Protein AF-A0A0B6YZM1-F1 (afdb_monomer_lite)

Sequence (73 aa):
DKQSAAEGDAWVMSFRYAEDRLLYGGCRRRCLSILKTLRDRHLDIPGQPILNYHMKTLLLYECEKHPREIEWE

Secondary structure (DSSP, 8-state):
--SHHHHSSPPPP--HHHHHHHT-STTHHHHHHHHHHHHHHH---TT--S-HHHHHHHHHHHHHHS-SGGGG-

Foldseek 3Di:
DPPVVVVVVDDDDDPPPVLVVLQPAACSVVQLVVLVVCCVVPVPDPVCPDDSVNSSVVSSVVCVVVVDRVVRD

pLDDT: mean 91.36, std 12.38, range [42.91, 98.25]

InterPro domains:
  IPR046906 Mab-2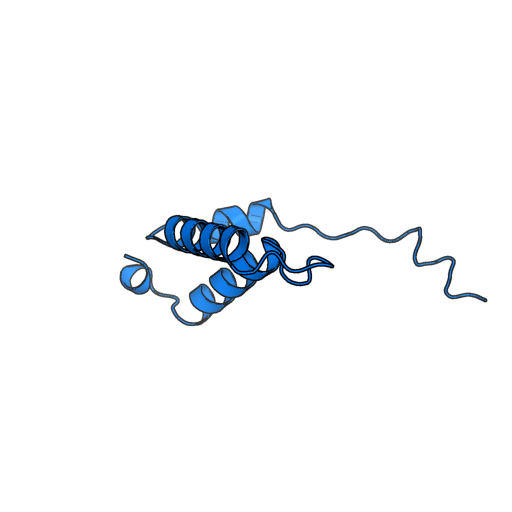1-like, HhH/H2TH-like domain [PF20266] (27-72)

Organism: NCBI:txid1028688

Radius of gyration: 16.4 Å; chains: 1; bounding box: 50×19×36 Å

Structure (mmCIF, N/CA/C/O backbone):
data_AF-A0A0B6YZM1-F1
#
_entry.id   AF-A0A0B6YZM1-F1
#
loop_
_atom_site.group_PDB
_atom_site.id
_atom_site.type_symbol
_atom_site.label_atom_id
_atom_site.label_alt_id
_atom_site.label_comp_id
_atom_site.label_asym_id
_atom_site.label_entity_id
_atom_site.label_seq_id
_atom_site.pdbx_PDB_ins_code
_atom_site.Cartn_x
_atom_site.Cartn_y
_atom_site.Cartn_z
_atom_site.occupancy
_atom_site.B_iso_or_equiv
_atom_site.auth_seq_id
_atom_site.auth_comp_id
_atom_site.auth_asym_id
_atom_site.auth_atom_id
_atom_site.pdbx_PDB_model_num
ATOM 1 N N . ASP A 1 1 ? 35.619 7.439 -13.142 1.00 42.91 1 ASP A N 1
ATOM 2 C CA . ASP A 1 1 ? 35.005 6.101 -12.995 1.00 42.91 1 ASP A CA 1
ATOM 3 C C . ASP A 1 1 ? 35.188 5.479 -11.610 1.00 42.91 1 ASP A C 1
ATOM 5 O O . ASP A 1 1 ? 35.915 4.511 -11.453 1.00 42.91 1 ASP A O 1
ATOM 9 N N . LYS A 1 2 ? 34.530 6.029 -10.578 1.00 50.91 2 LYS A N 1
ATOM 10 C CA . LYS A 1 2 ? 34.444 5.413 -9.230 1.00 50.91 2 LYS A CA 1
ATOM 11 C C . LYS A 1 2 ? 33.013 5.042 -8.820 1.00 50.91 2 LYS A C 1
ATOM 13 O O . LYS A 1 2 ? 32.822 4.442 -7.772 1.00 50.91 2 LYS A O 1
ATOM 18 N N . GLN A 1 3 ? 32.020 5.411 -9.629 1.00 53.66 3 GLN A N 1
ATOM 19 C CA . GLN A 1 3 ? 30.603 5.327 -9.271 1.00 53.66 3 GLN A CA 1
ATOM 20 C C . GLN A 1 3 ? 29.981 3.974 -9.657 1.00 53.66 3 GLN A C 1
ATOM 22 O O . GLN A 1 3 ? 29.159 3.457 -8.913 1.00 53.66 3 GLN A O 1
ATOM 27 N N . SER A 1 4 ? 30.467 3.333 -10.728 1.00 56.16 4 SER A N 1
ATOM 28 C CA . SER A 1 4 ? 29.951 2.036 -11.200 1.00 56.16 4 SER A CA 1
ATOM 29 C C . SER A 1 4 ? 30.239 0.842 -10.288 1.00 56.16 4 SER A C 1
ATOM 31 O O . SER A 1 4 ? 29.577 -0.178 -10.424 1.00 56.16 4 SER A O 1
ATOM 33 N N . ALA A 1 5 ? 31.204 0.929 -9.367 1.00 56.38 5 ALA A N 1
ATOM 34 C CA . ALA A 1 5 ? 31.512 -0.191 -8.472 1.00 56.38 5 ALA A CA 1
ATOM 35 C C . ALA A 1 5 ? 30.461 -0.364 -7.358 1.00 56.38 5 ALA A C 1
ATOM 37 O O . ALA A 1 5 ? 30.227 -1.476 -6.910 1.00 56.38 5 ALA A O 1
ATOM 38 N N . ALA A 1 6 ? 29.803 0.720 -6.930 1.00 62.41 6 ALA A N 1
ATOM 39 C CA . ALA A 1 6 ? 28.875 0.689 -5.798 1.00 62.41 6 ALA A CA 1
ATOM 40 C C . ALA A 1 6 ? 27.459 0.204 -6.163 1.00 62.41 6 ALA A C 1
ATOM 42 O O . ALA A 1 6 ? 26.718 -0.227 -5.284 1.00 62.41 6 ALA A O 1
ATOM 43 N N . GLU A 1 7 ? 27.070 0.274 -7.439 1.00 64.00 7 GLU A N 1
ATOM 44 C CA . GLU A 1 7 ? 25.724 -0.120 -7.885 1.00 64.00 7 GLU A CA 1
ATOM 45 C C . GLU A 1 7 ? 25.517 -1.643 -7.866 1.00 64.00 7 GLU A C 1
ATOM 47 O O . GLU A 1 7 ? 24.399 -2.102 -7.645 1.00 64.00 7 GLU A O 1
ATOM 52 N N . GLY A 1 8 ? 26.587 -2.426 -8.050 1.00 77.00 8 GLY A N 1
ATOM 53 C CA . GLY A 1 8 ? 26.532 -3.894 -8.055 1.00 77.00 8 GLY A CA 1
ATOM 54 C C . GLY A 1 8 ? 26.518 -4.543 -6.666 1.00 77.00 8 GLY A C 1
ATOM 55 O O . GLY A 1 8 ? 26.034 -5.664 -6.533 1.00 77.00 8 GLY A O 1
ATOM 56 N N . ASP A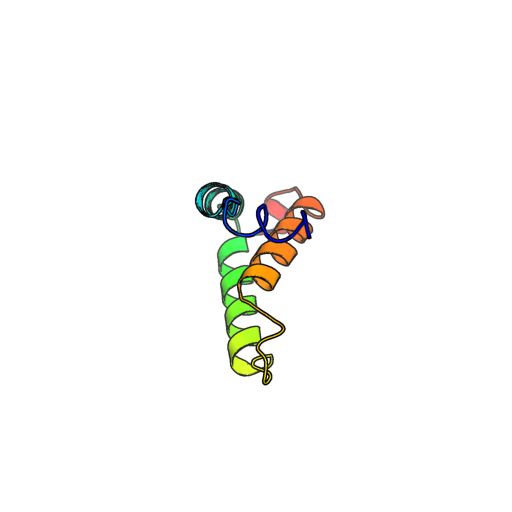 1 9 ? 26.994 -3.832 -5.640 1.00 87.44 9 ASP A N 1
ATOM 57 C CA . ASP A 1 9 ? 27.171 -4.359 -4.276 1.00 87.44 9 ASP A CA 1
ATOM 58 C C . ASP A 1 9 ? 26.050 -3.927 -3.308 1.00 87.44 9 ASP A C 1
ATOM 60 O O . ASP A 1 9 ? 26.102 -4.186 -2.101 1.00 87.44 9 ASP A O 1
ATOM 64 N N . ALA A 1 10 ? 25.023 -3.243 -3.819 1.00 89.69 10 ALA A N 1
ATOM 65 C CA . ALA A 1 10 ? 23.913 -2.748 -3.020 1.00 89.69 10 ALA A CA 1
ATOM 66 C C . ALA A 1 10 ? 22.823 -3.813 -2.815 1.00 89.69 10 ALA A C 1
ATOM 68 O O . ALA A 1 10 ? 22.419 -4.525 -3.734 1.00 89.69 10 ALA A O 1
ATOM 69 N N . TRP A 1 11 ? 22.276 -3.863 -1.599 1.00 90.38 11 TRP A N 1
ATOM 70 C CA . TRP A 1 11 ? 21.129 -4.706 -1.265 1.00 90.38 11 TRP A CA 1
ATOM 71 C C . TRP A 1 11 ? 19.835 -3.903 -1.352 1.00 90.38 11 TRP A C 1
ATOM 73 O O . TRP A 1 11 ? 19.727 -2.808 -0.797 1.00 90.38 11 TRP A O 1
ATOM 83 N N . VAL A 1 12 ? 18.816 -4.472 -1.996 1.00 91.81 12 VAL A N 1
ATOM 84 C CA . VAL A 1 12 ? 17.474 -3.882 -2.013 1.00 91.81 12 VAL A CA 1
ATOM 85 C C . VAL A 1 12 ? 16.776 -4.186 -0.690 1.00 91.81 12 VAL A C 1
ATOM 87 O O . VAL A 1 12 ? 16.580 -5.347 -0.328 1.00 91.81 12 VAL A O 1
ATOM 90 N N . MET A 1 13 ? 16.360 -3.143 0.028 1.00 95.19 13 MET A N 1
ATOM 91 C CA . MET A 1 13 ? 15.545 -3.309 1.230 1.00 95.19 13 MET A CA 1
ATOM 92 C C . MET A 1 13 ? 14.128 -3.761 0.868 1.00 95.19 13 MET A C 1
ATOM 94 O O . MET A 1 13 ? 13.512 -3.241 -0.061 1.00 95.19 13 MET A O 1
ATOM 98 N N . SER A 1 14 ? 13.582 -4.703 1.638 1.00 95.50 14 SER A N 1
ATOM 99 C CA . SER A 1 14 ? 12.206 -5.170 1.477 1.00 95.50 14 SER A CA 1
ATOM 100 C C . SER A 1 14 ? 11.509 -5.285 2.827 1.00 95.50 14 SER A C 1
ATOM 102 O O . SER A 1 14 ? 11.964 -6.010 3.709 1.00 95.50 14 SER A O 1
ATOM 104 N N . PHE A 1 15 ? 10.358 -4.623 2.961 1.00 97.38 15 PHE A N 1
ATOM 105 C CA . PHE A 1 15 ? 9.520 -4.650 4.164 1.00 97.38 15 PHE A CA 1
ATOM 106 C C . PHE A 1 15 ? 8.233 -5.448 3.960 1.00 97.38 15 PHE A C 1
ATOM 108 O O . PHE A 1 15 ? 7.270 -5.296 4.710 1.00 97.38 15 PHE A O 1
ATOM 115 N N . ARG A 1 16 ? 8.213 -6.352 2.971 1.00 95.56 16 ARG A N 1
ATOM 116 C CA . ARG A 1 16 ? 7.013 -7.079 2.530 1.00 95.56 16 ARG A CA 1
ATOM 117 C C . ARG A 1 16 ? 6.177 -7.644 3.683 1.00 95.56 16 ARG A C 1
ATOM 119 O O . ARG A 1 16 ? 4.952 -7.540 3.640 1.00 95.56 16 ARG A O 1
ATOM 126 N N . TYR A 1 17 ? 6.830 -8.243 4.681 1.00 96.75 17 TYR A N 1
ATOM 127 C CA . TYR A 1 17 ? 6.167 -8.836 5.845 1.00 96.75 17 TYR A CA 1
ATOM 128 C C . TYR A 1 17 ? 5.561 -7.788 6.785 1.00 96.75 17 TYR A C 1
ATOM 130 O O . TYR A 1 17 ? 4.406 -7.914 7.185 1.00 96.75 17 TYR A O 1
ATOM 138 N N . ALA A 1 18 ? 6.324 -6.742 7.110 1.00 97.50 18 ALA A N 1
ATOM 139 C CA . ALA A 1 18 ? 5.858 -5.654 7.964 1.00 97.50 18 ALA A CA 1
ATOM 140 C C . ALA A 1 18 ? 4.668 -4.931 7.321 1.00 97.50 18 ALA A C 1
ATOM 142 O O . ALA A 1 18 ? 3.630 -4.757 7.949 1.00 97.50 18 ALA A O 1
ATOM 143 N N . GLU A 1 19 ? 4.773 -4.615 6.033 1.00 97.31 19 GLU A N 1
ATOM 144 C CA . GLU A 1 19 ? 3.696 -3.994 5.269 1.00 97.31 19 GLU A CA 1
ATOM 145 C C . GLU A 1 19 ? 2.434 -4.874 5.184 1.00 97.31 19 GLU A C 1
ATOM 147 O O . GLU A 1 19 ? 1.325 -4.356 5.146 1.00 97.31 19 GLU A O 1
ATOM 152 N N . ASP A 1 20 ? 2.566 -6.205 5.104 1.00 95.81 20 ASP A N 1
ATOM 153 C CA . ASP A 1 20 ? 1.398 -7.102 5.104 1.00 95.81 20 ASP A CA 1
ATOM 154 C C . ASP A 1 20 ? 0.702 -7.133 6.475 1.00 95.81 20 ASP A C 1
ATOM 156 O O . ASP A 1 20 ? -0.529 -7.154 6.545 1.00 95.81 20 ASP A O 1
ATOM 160 N N . ARG A 1 21 ? 1.476 -7.056 7.567 1.00 96.38 21 ARG A N 1
ATOM 161 C CA . ARG A 1 21 ? 0.929 -6.897 8.920 1.00 96.38 21 ARG A CA 1
ATOM 162 C C . ARG A 1 21 ? 0.247 -5.543 9.122 1.00 96.38 21 ARG A C 1
ATOM 164 O O . ARG A 1 21 ? -0.812 -5.515 9.736 1.00 96.38 21 ARG A O 1
ATOM 171 N N . LEU A 1 22 ? 0.802 -4.455 8.583 1.00 95.62 22 LEU A N 1
ATOM 172 C CA . LEU A 1 22 ? 0.204 -3.113 8.672 1.00 95.62 22 LEU A CA 1
ATOM 173 C C . LEU A 1 22 ? -1.169 -3.017 7.992 1.00 95.62 22 LEU A C 1
ATOM 175 O O . LEU A 1 22 ? -1.981 -2.181 8.363 1.00 95.62 22 LEU A O 1
ATOM 179 N N . LEU A 1 23 ? -1.451 -3.884 7.018 1.00 95.69 23 LEU A N 1
ATOM 180 C CA . LEU A 1 23 ? -2.745 -3.933 6.333 1.00 95.69 23 LEU A CA 1
ATOM 181 C C . LEU A 1 23 ? -3.756 -4.880 6.994 1.00 95.69 23 LEU A C 1
ATOM 183 O O . LEU A 1 23 ? -4.794 -5.173 6.400 1.00 95.69 23 LEU A O 1
ATOM 187 N N . TYR A 1 24 ? -3.456 -5.423 8.174 1.00 94.12 24 TYR A N 1
ATOM 188 C CA . TYR A 1 24 ? -4.403 -6.244 8.922 1.00 94.12 24 TYR A CA 1
ATOM 189 C C . TYR A 1 24 ? -5.495 -5.375 9.571 1.00 94.12 24 TYR A C 1
ATOM 191 O O . TYR A 1 24 ? -5.224 -4.258 9.994 1.00 94.12 24 TYR A O 1
ATOM 199 N N . GLY A 1 25 ? -6.722 -5.896 9.659 1.00 90.81 25 GLY A N 1
ATOM 200 C CA . GLY A 1 25 ? -7.873 -5.173 10.217 1.00 90.81 25 GLY A CA 1
ATOM 201 C C . GLY A 1 25 ? -8.699 -4.402 9.179 1.00 90.81 25 GLY A C 1
ATOM 202 O O . GLY A 1 25 ? -8.196 -4.013 8.117 1.00 90.81 25 GLY A O 1
ATOM 203 N N . GLY A 1 26 ? -9.985 -4.224 9.491 1.00 92.62 26 GLY A N 1
ATOM 204 C CA . GLY A 1 26 ? -10.965 -3.547 8.641 1.00 92.62 26 GLY A CA 1
ATOM 205 C C . GLY A 1 26 ? -11.048 -4.101 7.211 1.00 92.62 26 GLY A C 1
ATOM 206 O O . GLY A 1 26 ? -10.782 -5.275 6.931 1.00 92.62 26 GLY A O 1
ATOM 207 N N . CYS A 1 27 ? -11.375 -3.222 6.271 1.00 96.19 27 CYS A N 1
ATOM 208 C CA . CYS A 1 27 ? -11.494 -3.492 4.847 1.00 96.19 27 CYS A CA 1
ATOM 209 C C . CYS A 1 27 ? -10.200 -3.206 4.061 1.00 96.19 27 CYS A C 1
ATOM 211 O O . CYS A 1 27 ? -10.190 -3.353 2.838 1.00 96.19 27 CYS A O 1
ATOM 213 N N . ARG A 1 28 ? -9.074 -2.878 4.718 1.00 97.00 28 ARG A N 1
ATOM 214 C CA . ARG A 1 28 ? -7.806 -2.472 4.067 1.00 97.00 28 ARG A CA 1
ATOM 215 C C . ARG A 1 28 ? -7.334 -3.462 2.997 1.00 97.00 28 ARG A C 1
ATOM 217 O O . ARG A 1 28 ? -7.060 -3.077 1.860 1.00 97.00 28 ARG A O 1
ATOM 224 N N . ARG A 1 29 ? -7.314 -4.768 3.295 1.00 96.50 29 ARG A N 1
ATOM 225 C CA . ARG A 1 29 ? -6.950 -5.809 2.302 1.00 96.50 29 ARG A CA 1
ATOM 226 C C . ARG A 1 29 ? -7.926 -5.882 1.128 1.00 96.50 29 ARG A C 1
ATOM 228 O O . ARG A 1 29 ? -7.512 -6.157 -0.004 1.00 96.50 29 ARG A O 1
ATOM 235 N N . ARG A 1 30 ? -9.212 -5.635 1.381 1.00 97.12 30 ARG A N 1
ATOM 236 C CA . ARG A 1 30 ? -10.243 -5.595 0.340 1.00 97.12 30 ARG A CA 1
ATOM 237 C C . ARG A 1 30 ? -10.048 -4.370 -0.551 1.00 97.12 30 ARG A C 1
ATOM 239 O O . ARG A 1 30 ? -10.007 -4.538 -1.766 1.00 97.12 30 ARG A O 1
ATOM 246 N N . CYS A 1 31 ? -9.823 -3.192 0.029 1.00 97.38 31 CYS A N 1
ATOM 247 C CA . CYS A 1 31 ? -9.474 -1.973 -0.700 1.00 97.38 31 CYS A CA 1
ATOM 248 C C . CYS A 1 31 ? -8.236 -2.189 -1.573 1.00 97.38 31 CYS A C 1
ATOM 250 O O . CYS A 1 31 ? -8.281 -1.916 -2.771 1.00 97.38 31 CYS A O 1
ATOM 252 N N . LEU A 1 32 ? -7.173 -2.791 -1.025 1.00 97.88 32 LEU A N 1
ATOM 253 C CA . LEU A 1 32 ? -5.988 -3.130 -1.813 1.00 97.88 32 LEU A CA 1
ATOM 254 C C . LEU A 1 32 ? -6.333 -4.044 -2.993 1.00 97.88 32 LEU A C 1
ATOM 256 O O . LEU A 1 32 ? -5.869 -3.812 -4.102 1.00 97.88 32 LEU A O 1
ATOM 260 N N . SER A 1 33 ? -7.151 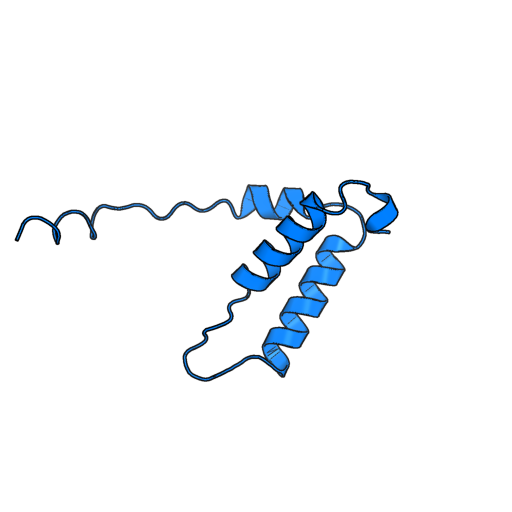-5.074 -2.780 1.00 98.00 33 SER A N 1
ATOM 261 C CA . SER A 1 33 ? -7.538 -6.011 -3.845 1.00 98.00 33 SER A CA 1
ATOM 262 C C . SER A 1 33 ? -8.329 -5.322 -4.964 1.00 98.00 33 SER A C 1
ATOM 264 O O . SER A 1 33 ? -8.086 -5.590 -6.143 1.00 98.00 33 SER A O 1
ATOM 266 N N . ILE A 1 34 ? -9.218 -4.389 -4.611 1.00 98.00 34 ILE A N 1
ATOM 267 C CA . ILE A 1 34 ? -9.955 -3.561 -5.575 1.00 98.00 34 ILE A CA 1
ATOM 268 C C . ILE A 1 34 ? -8.981 -2.676 -6.362 1.00 98.00 34 ILE A C 1
ATOM 270 O O . ILE A 1 34 ? -9.009 -2.699 -7.590 1.00 98.00 34 ILE A O 1
ATOM 274 N N . LEU A 1 35 ? -8.068 -1.969 -5.684 1.00 97.94 35 LEU A N 1
ATOM 275 C CA . LEU A 1 35 ? -7.065 -1.111 -6.329 1.00 97.94 35 LEU A CA 1
ATOM 276 C C . LEU A 1 35 ? -6.174 -1.892 -7.301 1.00 97.94 35 LEU A C 1
ATOM 278 O O . LEU A 1 35 ? -5.944 -1.451 -8.426 1.00 97.94 35 LEU A O 1
ATOM 282 N N . LYS A 1 36 ? -5.712 -3.083 -6.902 1.00 97.62 36 LYS A N 1
ATOM 283 C CA . LYS A 1 36 ? -4.920 -3.959 -7.775 1.00 97.62 36 LYS A CA 1
ATOM 284 C C . LYS A 1 36 ? -5.701 -4.380 -9.016 1.00 97.62 36 LYS A C 1
ATOM 286 O O . LYS A 1 36 ? -5.150 -4.313 -10.110 1.00 97.62 36 LYS A O 1
ATOM 291 N N . THR A 1 37 ? -6.975 -4.736 -8.848 1.00 97.94 37 THR A N 1
ATOM 292 C CA . THR A 1 37 ? -7.862 -5.139 -9.951 1.00 97.94 37 THR A CA 1
ATOM 293 C C . THR A 1 37 ? -8.122 -3.984 -10.917 1.00 97.94 37 THR A C 1
ATOM 295 O O . THR A 1 37 ? -8.067 -4.177 -12.128 1.00 97.94 37 THR A O 1
ATOM 298 N N . LEU A 1 38 ? -8.384 -2.779 -10.401 1.00 96.69 38 LEU A N 1
ATOM 299 C CA . LEU A 1 38 ? -8.563 -1.581 -11.225 1.00 96.69 38 LEU A CA 1
ATOM 300 C C . LEU A 1 38 ? -7.294 -1.264 -12.012 1.00 96.69 38 LEU A C 1
ATOM 302 O O . LEU A 1 38 ? -7.362 -0.996 -13.208 1.00 96.69 38 LEU A O 1
ATOM 306 N N . ARG A 1 39 ? -6.136 -1.363 -11.356 1.00 96.44 39 ARG A N 1
ATOM 307 C CA . ARG A 1 39 ? -4.845 -1.211 -12.016 1.00 96.44 39 ARG A CA 1
ATOM 308 C C . ARG A 1 39 ? -4.663 -2.231 -13.140 1.00 96.44 39 ARG A C 1
ATOM 310 O O . ARG A 1 39 ? -4.345 -1.821 -14.245 1.00 96.44 39 ARG A O 1
ATOM 317 N N . ASP A 1 40 ? -4.905 -3.516 -12.887 1.00 95.75 40 ASP A N 1
ATOM 318 C CA . ASP A 1 40 ? -4.743 -4.568 -13.904 1.00 95.75 40 ASP A CA 1
ATOM 319 C C . ASP A 1 40 ? -5.655 -4.376 -15.117 1.00 95.75 40 ASP A C 1
ATOM 321 O O . ASP A 1 40 ? -5.275 -4.688 -16.238 1.00 95.75 40 ASP A O 1
ATOM 325 N N . ARG A 1 41 ? -6.872 -3.868 -14.908 1.00 96.06 41 ARG A N 1
ATOM 326 C CA . ARG A 1 41 ? -7.857 -3.721 -15.988 1.00 96.06 41 ARG A CA 1
ATOM 327 C C . ARG A 1 41 ? -7.752 -2.406 -16.750 1.00 96.06 41 ARG A C 1
ATOM 329 O O . ARG A 1 41 ? -8.215 -2.340 -17.885 1.00 96.06 41 ARG A O 1
ATOM 336 N N . HIS A 1 42 ? -7.226 -1.359 -16.119 1.00 95.19 42 HIS A N 1
ATOM 337 C CA . HIS A 1 42 ? -7.343 0.007 -16.640 1.00 95.19 42 HIS A CA 1
ATOM 338 C C . HIS A 1 42 ? -6.032 0.795 -16.649 1.00 95.19 42 HIS A C 1
ATOM 340 O O . HIS A 1 42 ? -5.958 1.812 -17.330 1.00 95.19 42 HIS A O 1
ATOM 346 N N . LEU A 1 43 ? -5.011 0.357 -15.908 1.00 94.25 43 LEU A N 1
ATOM 347 C CA . LEU A 1 43 ? -3.728 1.055 -15.767 1.00 94.25 43 LEU A CA 1
ATOM 348 C C . LEU A 1 43 ? -2.535 0.187 -16.205 1.00 94.25 43 LEU A C 1
ATOM 350 O O . LEU A 1 43 ? -1.392 0.516 -15.882 1.00 94.25 43 LEU A O 1
ATOM 354 N N . ASP A 1 44 ? -2.787 -0.900 -16.939 1.00 90.06 44 ASP A N 1
ATOM 355 C CA . ASP A 1 44 ? -1.741 -1.704 -17.573 1.00 90.06 44 ASP A CA 1
ATOM 356 C C . ASP A 1 44 ? -1.296 -1.036 -18.883 1.00 90.06 44 ASP A C 1
ATOM 358 O O . ASP A 1 44 ? -1.830 -1.270 -19.967 1.00 90.06 44 ASP A O 1
ATOM 362 N N . ILE A 1 45 ? -0.368 -0.090 -18.738 1.00 92.25 45 ILE A N 1
ATOM 363 C CA . ILE A 1 45 ? 0.148 0.773 -19.806 1.00 92.25 45 ILE A CA 1
ATOM 364 C C . ILE A 1 45 ? 1.520 0.235 -20.250 1.00 92.25 45 ILE A C 1
ATOM 366 O O . ILE A 1 45 ? 2.299 -0.204 -19.393 1.00 92.25 45 ILE A O 1
ATOM 370 N N . PRO A 1 46 ? 1.878 0.301 -21.551 1.00 93.19 46 PRO A N 1
ATOM 371 C CA . PRO A 1 46 ? 3.217 -0.056 -22.018 1.00 93.19 46 PRO A CA 1
ATOM 372 C C . PRO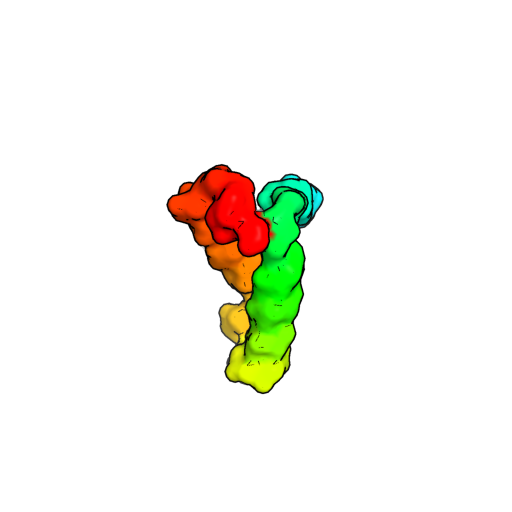 A 1 46 ? 4.326 0.614 -21.192 1.00 93.19 46 PRO A C 1
ATOM 374 O O . PRO A 1 46 ? 4.270 1.809 -20.909 1.00 93.19 46 PRO A O 1
ATOM 377 N N . GLY A 1 47 ? 5.331 -0.167 -20.788 1.00 91.81 47 GLY A N 1
ATOM 378 C CA . GLY A 1 47 ? 6.402 0.281 -19.887 1.00 91.81 47 GLY A CA 1
ATOM 379 C C . GLY A 1 47 ? 6.099 0.117 -18.392 1.00 91.81 47 GLY A C 1
ATOM 380 O O . GLY A 1 47 ? 6.970 0.397 -17.577 1.00 91.81 47 GLY A O 1
ATOM 381 N N . GLN A 1 48 ? 4.899 -0.355 -18.029 1.00 91.19 48 GLN A N 1
ATOM 382 C CA . GLN A 1 48 ? 4.476 -0.662 -16.654 1.00 91.19 48 GLN A CA 1
ATOM 383 C C . GLN A 1 48 ? 4.846 0.410 -15.608 1.00 91.19 48 GLN A C 1
ATOM 385 O O . GLN A 1 48 ? 5.386 0.086 -14.546 1.00 91.19 48 GLN A O 1
ATOM 390 N N . PRO A 1 49 ? 4.516 1.694 -15.849 1.00 93.88 49 PRO A N 1
ATOM 391 C CA . PRO A 1 49 ? 4.844 2.766 -14.911 1.00 93.88 49 PRO A CA 1
ATOM 392 C C . PRO A 1 49 ? 4.112 2.621 -13.566 1.00 93.88 49 PRO A C 1
ATOM 394 O O . PRO A 1 49 ? 4.530 3.195 -12.562 1.00 93.88 49 PRO A O 1
ATOM 397 N N . ILE A 1 50 ? 3.013 1.856 -13.520 1.00 95.12 50 ILE A N 1
ATOM 398 C CA . ILE A 1 50 ? 2.179 1.678 -12.331 1.00 95.12 50 ILE A CA 1
ATOM 399 C C . ILE A 1 50 ? 2.191 0.211 -11.886 1.00 95.12 50 ILE A C 1
ATOM 401 O O . ILE A 1 50 ? 1.470 -0.640 -12.402 1.00 95.12 50 ILE A O 1
ATOM 405 N N . LEU A 1 51 ? 2.979 -0.078 -10.853 1.00 95.75 51 LEU A N 1
ATOM 406 C CA . LEU A 1 51 ? 3.075 -1.400 -10.245 1.00 95.75 51 LEU A CA 1
ATOM 407 C C . LEU A 1 51 ? 2.081 -1.586 -9.092 1.00 95.75 51 LEU A C 1
ATOM 409 O O . LEU A 1 51 ? 1.608 -0.637 -8.467 1.00 95.75 51 LEU A O 1
ATOM 413 N N . ASN A 1 52 ? 1.843 -2.848 -8.733 1.00 96.31 52 ASN A N 1
ATOM 414 C CA . ASN A 1 52 ? 1.108 -3.232 -7.522 1.00 96.31 52 ASN A CA 1
ATOM 415 C C . ASN A 1 52 ? 1.654 -2.586 -6.247 1.00 96.31 52 ASN A C 1
ATOM 417 O O . ASN A 1 52 ? 0.904 -2.355 -5.298 1.00 96.31 52 ASN A O 1
ATOM 421 N N . TYR A 1 53 ? 2.964 -2.343 -6.219 1.00 96.94 53 TYR A N 1
ATOM 422 C CA . TYR A 1 53 ? 3.626 -1.737 -5.078 1.00 96.94 53 TYR A CA 1
ATOM 423 C C . TYR A 1 53 ? 3.126 -0.308 -4.843 1.00 96.94 53 TYR A C 1
ATOM 425 O O . TYR A 1 53 ? 2.789 0.016 -3.711 1.00 96.94 53 TYR A O 1
ATOM 433 N N . HIS A 1 54 ? 2.906 0.484 -5.901 1.00 97.50 54 HIS A N 1
ATOM 434 C CA . HIS A 1 54 ? 2.330 1.828 -5.775 1.00 97.50 54 HIS A CA 1
ATOM 435 C C . HIS A 1 54 ? 0.941 1.802 -5.123 1.00 97.50 54 HIS A C 1
ATOM 437 O O . HIS A 1 54 ? 0.671 2.596 -4.229 1.00 97.50 54 HIS A O 1
ATOM 443 N N . MET A 1 55 ? 0.085 0.842 -5.497 1.00 97.88 55 MET A N 1
ATOM 444 C CA . MET A 1 55 ? -1.245 0.688 -4.885 1.00 97.88 55 MET A CA 1
ATOM 445 C C . MET A 1 55 ? -1.158 0.351 -3.394 1.00 97.88 55 MET A C 1
ATOM 447 O O . MET A 1 55 ? -1.937 0.860 -2.592 1.00 97.88 55 MET A O 1
ATOM 451 N N . LYS A 1 56 ? -0.194 -0.495 -3.010 1.00 98.00 56 LYS A N 1
ATOM 452 C CA . LYS A 1 56 ? 0.043 -0.850 -1.607 1.00 98.00 56 LYS A CA 1
ATOM 453 C C . LYS A 1 56 ? 0.553 0.351 -0.809 1.00 98.00 56 LYS A C 1
ATOM 455 O O . LYS A 1 56 ? 0.037 0.612 0.270 1.00 98.00 56 LYS A O 1
ATOM 460 N N . THR A 1 57 ? 1.519 1.086 -1.351 1.00 98.06 57 THR A N 1
ATOM 461 C CA . THR A 1 57 ? 2.099 2.273 -0.716 1.00 98.06 57 THR A CA 1
ATOM 462 C C . THR A 1 57 ? 1.064 3.381 -0.528 1.00 98.06 57 THR A C 1
ATOM 464 O O . THR A 1 57 ? 0.979 3.940 0.558 1.00 98.06 57 THR A O 1
ATOM 467 N N . LEU A 1 58 ? 0.228 3.660 -1.534 1.00 98.12 58 LEU A N 1
ATOM 468 C CA . LEU A 1 58 ? -0.843 4.657 -1.413 1.00 98.12 58 LEU A CA 1
ATOM 469 C C . LEU A 1 58 ? -1.860 4.286 -0.331 1.00 98.12 58 LEU A C 1
ATOM 471 O O . LEU A 1 58 ? -2.271 5.145 0.441 1.00 98.12 58 LEU A O 1
ATOM 475 N N . LEU A 1 59 ? -2.233 3.006 -0.236 1.00 98.00 59 LEU A N 1
ATOM 476 C CA . LEU A 1 59 ? -3.127 2.551 0.826 1.00 98.00 59 LEU A CA 1
ATOM 477 C C . LEU A 1 59 ? -2.496 2.710 2.217 1.00 98.00 59 LEU A C 1
ATOM 479 O O . LEU A 1 59 ? -3.191 3.111 3.146 1.00 98.00 59 LEU A O 1
ATOM 483 N N . LEU A 1 60 ? -1.200 2.415 2.363 1.00 97.94 60 LEU A N 1
ATOM 484 C CA . LEU A 1 60 ? -0.482 2.629 3.624 1.00 97.94 60 LEU A CA 1
ATOM 485 C C . LEU A 1 60 ? -0.479 4.115 4.014 1.00 97.94 60 LEU A C 1
ATOM 487 O O . LEU A 1 60 ? -0.771 4.423 5.165 1.00 97.94 60 LEU A O 1
ATOM 491 N N . TYR A 1 61 ? -0.270 5.029 3.060 1.00 98.25 61 TYR A N 1
ATOM 492 C CA . TYR A 1 61 ? -0.398 6.468 3.316 1.00 98.25 61 TYR A CA 1
ATOM 493 C C . TYR A 1 61 ? -1.818 6.880 3.718 1.00 98.25 61 TYR A C 1
ATOM 495 O O . TYR A 1 61 ? -1.976 7.689 4.630 1.00 98.25 61 TYR A O 1
ATOM 503 N N . GLU A 1 62 ? -2.865 6.309 3.115 1.00 98.00 62 GLU A N 1
ATOM 504 C CA . GLU A 1 62 ? -4.225 6.616 3.577 1.00 98.00 62 GLU A CA 1
ATOM 505 C C . GLU A 1 62 ? -4.507 6.087 4.976 1.00 98.00 62 GLU A C 1
ATOM 507 O O . GLU A 1 62 ? -5.267 6.730 5.698 1.00 98.00 62 GLU A O 1
ATOM 512 N N . CYS A 1 63 ? -3.882 4.981 5.390 1.00 97.12 63 CYS A N 1
ATOM 513 C CA . CYS A 1 63 ? -3.971 4.497 6.769 1.00 97.12 63 CYS A CA 1
ATOM 514 C C . CYS A 1 63 ? -3.306 5.463 7.759 1.00 97.12 63 CYS A C 1
ATOM 516 O O . CYS A 1 63 ? -3.785 5.590 8.880 1.00 97.12 63 CYS A O 1
ATOM 518 N N . GLU A 1 64 ? -2.249 6.175 7.356 1.00 97.00 64 GLU A N 1
ATOM 519 C CA . GLU A 1 64 ? -1.661 7.241 8.180 1.00 97.00 64 GLU A CA 1
ATOM 520 C C . GLU A 1 64 ? -2.601 8.450 8.301 1.00 97.00 64 GLU A C 1
ATOM 522 O O . GLU A 1 64 ? -2.689 9.055 9.370 1.00 97.00 64 GLU A O 1
ATOM 527 N N . LYS A 1 65 ? -3.337 8.788 7.232 1.00 97.81 65 LYS A N 1
ATOM 528 C CA . LYS A 1 65 ? -4.325 9.881 7.253 1.00 97.81 65 LYS A CA 1
ATOM 529 C C . LYS A 1 65 ? -5.592 9.545 8.041 1.00 97.81 65 LYS A C 1
ATOM 531 O O . LYS A 1 65 ? -6.160 10.441 8.659 1.00 97.81 65 LYS A O 1
ATOM 536 N N . HIS A 1 66 ? -6.008 8.280 8.026 1.00 97.25 66 HIS A N 1
ATOM 537 C CA . HIS A 1 66 ? -7.206 7.767 8.697 1.00 97.25 66 HIS A CA 1
ATOM 538 C C . HIS A 1 66 ? -6.790 6.702 9.723 1.00 97.25 66 HIS A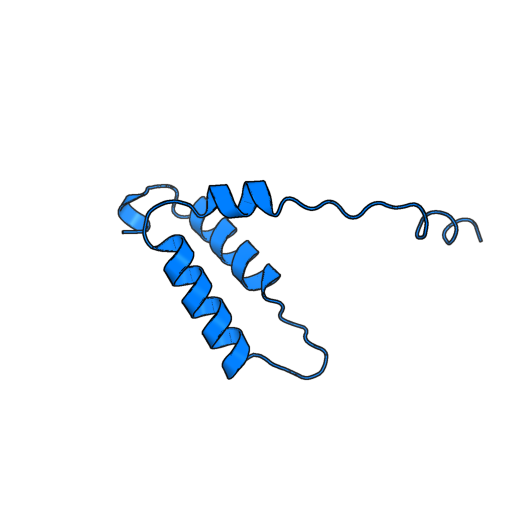 C 1
ATOM 540 O O . HIS A 1 66 ? -6.879 5.501 9.452 1.00 97.25 66 HIS A O 1
ATOM 546 N N . PRO A 1 67 ? -6.242 7.105 10.883 1.00 94.94 67 PRO A N 1
ATOM 547 C CA . PRO A 1 67 ? -5.599 6.173 11.804 1.00 94.94 67 PRO A CA 1
ATOM 548 C C . PRO A 1 67 ? -6.585 5.308 12.602 1.00 94.94 67 PRO A C 1
ATOM 550 O O . PRO A 1 67 ? -6.154 4.372 13.275 1.00 94.94 67 PRO A O 1
ATOM 553 N N . ARG A 1 68 ? -7.889 5.612 12.606 1.00 94.88 68 ARG A N 1
ATOM 554 C CA . ARG A 1 68 ? -8.864 4.911 13.454 1.00 94.88 68 ARG A CA 1
ATOM 555 C C . ARG A 1 68 ? -9.444 3.713 12.712 1.00 94.88 68 ARG A C 1
ATOM 557 O O . ARG A 1 68 ? -9.853 3.831 11.566 1.00 94.88 68 ARG A O 1
ATOM 564 N N . GLU A 1 69 ? -9.575 2.573 13.392 1.00 92.69 69 GLU A N 1
ATOM 565 C CA . GLU A 1 69 ? -10.134 1.350 12.784 1.00 92.69 69 GLU A CA 1
ATOM 566 C C . GLU A 1 69 ? -11.543 1.541 12.208 1.00 92.69 69 GLU A C 1
ATOM 568 O O . GLU A 1 69 ? -11.830 1.007 11.144 1.00 92.69 69 GLU A O 1
ATOM 573 N N . ILE A 1 70 ? -12.382 2.366 12.844 1.00 95.31 70 ILE A N 1
ATOM 574 C CA . ILE A 1 70 ? -13.748 2.658 12.374 1.00 95.31 70 ILE A CA 1
ATOM 575 C C . ILE A 1 70 ? -13.790 3.358 11.006 1.00 95.31 70 ILE A C 1
ATOM 577 O O . ILE A 1 70 ? -14.795 3.293 10.310 1.00 95.31 70 ILE A O 1
ATOM 581 N N . GLU A 1 71 ? -12.707 4.025 10.600 1.00 94.94 71 GLU A N 1
ATOM 582 C CA . GLU A 1 71 ? -12.595 4.642 9.269 1.00 94.94 71 GLU A CA 1
ATOM 583 C C . GLU A 1 71 ? -12.348 3.592 8.173 1.00 94.94 71 GLU A C 1
ATOM 585 O O . GLU A 1 71 ? -12.450 3.893 6.985 1.00 94.94 71 GLU A O 1
ATOM 590 N N . TRP A 1 72 ? -12.033 2.358 8.579 1.00 94.88 72 TRP A N 1
ATOM 591 C CA . TRP A 1 72 ? -11.748 1.220 7.716 1.00 94.88 72 TRP A CA 1
ATOM 592 C C . TRP A 1 72 ? -12.759 0.081 7.874 1.00 94.88 72 TRP A C 1
ATOM 594 O O . TRP A 1 72 ? -12.488 -0.999 7.354 1.00 94.88 72 TRP A O 1
ATOM 604 N N . GLU A 1 73 ? -13.887 0.264 8.564 1.00 89.19 73 GLU A N 1
ATOM 605 C CA . GLU A 1 73 ? -14.956 -0.752 8.637 1.00 89.19 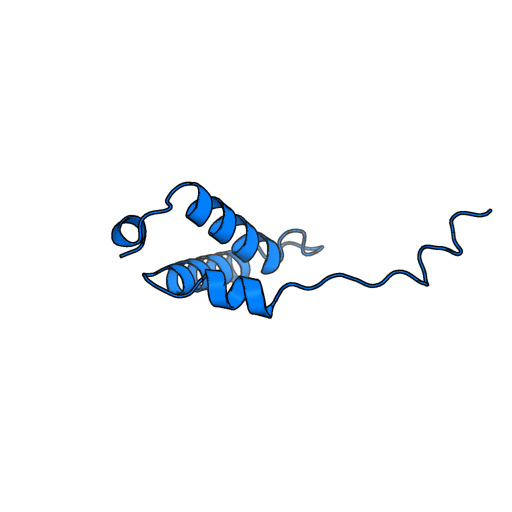73 GLU A CA 1
ATOM 606 C C . GLU A 1 73 ? -15.800 -0.842 7.356 1.00 89.19 73 GLU A C 1
ATOM 608 O O . GLU A 1 73 ? -16.124 0.206 6.753 1.00 89.19 73 GLU A O 1
#